Protein AF-A0A353WYC0-F1 (afdb_monomer_lite)

Secondary structure (DSSP, 8-state):
----------TTPPPPHHHHHHHHT-SEEEE--S-HHHHHHHHTTSHHHHHHHHHHHTTPEEEESTHHHHTTSTTTTTT----S-------

pLDDT: mean 74.14, std 20.34, range [35.41, 94.31]

Radius of gyration: 14.47 Å; chains: 1; bounding box: 36×26×49 Å

Structure (mmCIF, N/CA/C/O backbone):
data_AF-A0A353WYC0-F1
#
_entry.id   AF-A0A353WYC0-F1
#
loop_
_atom_site.group_PDB
_atom_site.id
_atom_site.type_symbol
_atom_site.label_atom_id
_atom_site.label_alt_id
_atom_site.label_comp_id
_atom_site.label_asym_id
_atom_site.label_entity_id
_ato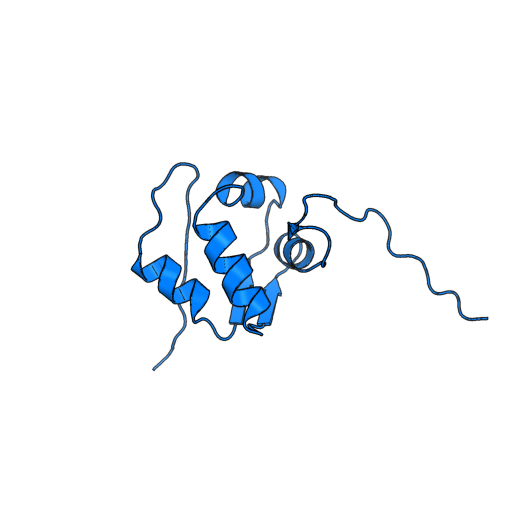m_site.label_seq_id
_atom_site.pdbx_PDB_ins_code
_atom_site.Cartn_x
_atom_site.Cartn_y
_atom_site.Cartn_z
_atom_site.occupancy
_atom_site.B_iso_or_equiv
_atom_site.auth_seq_id
_atom_site.auth_comp_id
_atom_site.auth_asym_id
_atom_site.auth_atom_id
_atom_site.pdbx_PDB_model_num
ATOM 1 N N . MET A 1 1 ? -18.447 -16.226 -2.183 1.00 47.41 1 MET A N 1
ATOM 2 C CA . MET A 1 1 ? -17.870 -15.152 -3.019 1.00 47.41 1 MET A CA 1
ATOM 3 C C . MET A 1 1 ? -16.521 -14.788 -2.435 1.00 47.41 1 MET A C 1
ATOM 5 O O . MET A 1 1 ? -16.454 -14.471 -1.254 1.00 47.41 1 MET A O 1
ATOM 9 N N . SER A 1 2 ? -15.453 -14.927 -3.211 1.00 64.69 2 SER A N 1
ATOM 10 C CA . SER A 1 2 ? -14.089 -14.604 -2.790 1.00 64.69 2 SER A CA 1
ATOM 11 C C . SER A 1 2 ? -13.807 -13.149 -3.174 1.00 64.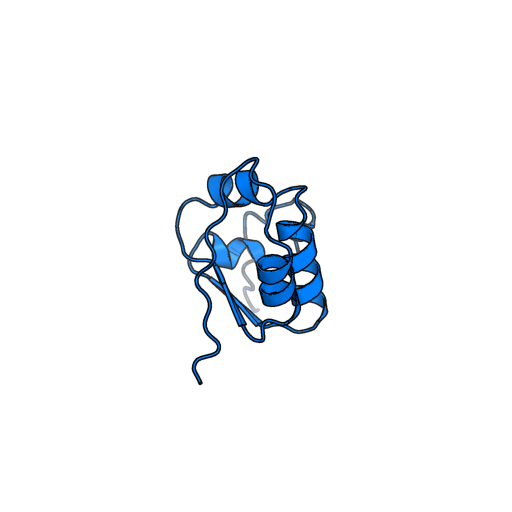69 2 SER A C 1
ATOM 13 O O . SER A 1 2 ? -13.580 -12.862 -4.343 1.00 64.69 2 SER A O 1
ATOM 15 N N . ASN A 1 3 ? -13.848 -12.225 -2.210 1.00 84.50 3 ASN A N 1
ATOM 16 C CA . ASN A 1 3 ? -13.511 -10.809 -2.425 1.00 84.50 3 ASN A CA 1
ATOM 17 C C . ASN A 1 3 ? -11.987 -10.621 -2.387 1.00 84.50 3 ASN A C 1
ATOM 19 O O . ASN A 1 3 ? -11.452 -9.959 -1.499 1.00 84.50 3 ASN A O 1
ATOM 23 N N . VAL A 1 4 ? -11.290 -11.285 -3.309 1.00 86.19 4 VAL A N 1
ATOM 24 C CA . VAL A 1 4 ? -9.830 -11.248 -3.433 1.00 86.19 4 VAL A CA 1
ATOM 25 C C . VAL A 1 4 ? -9.492 -10.777 -4.839 1.00 86.19 4 VAL A C 1
ATOM 27 O O . VAL A 1 4 ? -9.896 -11.405 -5.815 1.00 86.19 4 VAL A O 1
ATOM 30 N N . PHE A 1 5 ? -8.741 -9.682 -4.934 1.00 89.62 5 PHE A N 1
ATOM 31 C CA . PHE A 1 5 ? -8.360 -9.068 -6.202 1.00 89.62 5 PHE A CA 1
ATOM 32 C C . PHE A 1 5 ? -6.838 -9.006 -6.316 1.00 89.62 5 PHE A C 1
ATOM 34 O O . PHE A 1 5 ? -6.162 -8.515 -5.414 1.00 89.62 5 PHE A O 1
ATOM 41 N N . GLY A 1 6 ? -6.302 -9.498 -7.434 1.00 89.88 6 GLY A N 1
ATOM 42 C CA . GLY A 1 6 ? -4.902 -9.303 -7.799 1.00 89.88 6 GLY A CA 1
ATOM 43 C C . GLY A 1 6 ? -4.742 -7.980 -8.540 1.00 89.88 6 GLY A C 1
ATOM 44 O O . GLY A 1 6 ? -5.345 -7.793 -9.595 1.00 89.88 6 GLY A O 1
ATOM 45 N N . LEU A 1 7 ? -3.941 -7.065 -7.994 1.00 90.00 7 LEU A N 1
ATOM 46 C CA . LEU A 1 7 ? -3.677 -5.761 -8.599 1.00 90.00 7 LEU A CA 1
ATOM 47 C C . LEU A 1 7 ? -2.220 -5.689 -9.060 1.00 90.00 7 LEU A C 1
ATOM 49 O O . LEU A 1 7 ? -1.304 -5.919 -8.275 1.00 90.00 7 LEU A O 1
ATOM 53 N N . HIS A 1 8 ? -2.021 -5.356 -10.334 1.00 89.94 8 HIS A N 1
ATOM 54 C CA . HIS A 1 8 ? -0.711 -5.091 -10.921 1.00 89.94 8 HIS A CA 1
ATOM 55 C C . HIS A 1 8 ? -0.689 -3.659 -11.453 1.00 89.94 8 HIS A C 1
ATOM 57 O O . HIS A 1 8 ? -1.593 -3.258 -12.194 1.00 89.94 8 HIS A O 1
ATOM 63 N N . PHE A 1 9 ? 0.333 -2.902 -11.061 1.00 88.25 9 PHE A N 1
ATOM 64 C CA . PHE A 1 9 ? 0.523 -1.510 -11.450 1.00 88.25 9 PHE A CA 1
ATOM 65 C C . PHE A 1 9 ? 1.865 -1.347 -12.147 1.00 88.25 9 PHE A C 1
ATOM 67 O O . PHE A 1 9 ? 2.873 -1.891 -11.697 1.00 88.25 9 PHE A O 1
ATOM 74 N N . GLU A 1 10 ? 1.865 -0.562 -13.217 1.00 88.94 10 GLU A N 1
ATOM 75 C CA . GLU A 1 10 ? 3.065 -0.214 -13.966 1.00 88.94 10 GLU A CA 1
ATOM 76 C C . GLU A 1 10 ? 3.344 1.281 -13.825 1.00 88.94 10 GLU A C 1
ATOM 78 O O . GLU A 1 10 ? 2.430 2.111 -13.779 1.00 88.94 10 GLU A O 1
ATOM 83 N N . LYS A 1 11 ? 4.624 1.642 -13.758 1.00 88.31 11 LYS A N 1
ATOM 84 C CA . LYS A 1 11 ? 5.050 3.038 -13.668 1.00 88.31 11 LYS A CA 1
ATOM 85 C C . LYS A 1 11 ? 4.531 3.831 -14.871 1.00 88.31 11 LYS A C 1
ATOM 87 O O . LYS A 1 11 ? 4.694 3.409 -16.010 1.00 88.31 11 LYS A O 1
ATOM 92 N N . GLY A 1 12 ? 3.923 4.987 -14.611 1.00 85.56 12 GLY A N 1
ATOM 93 C CA . GLY A 1 12 ? 3.357 5.855 -15.651 1.00 85.56 12 GLY A CA 1
ATOM 94 C C . GLY A 1 12 ? 1.994 5.409 -16.193 1.00 85.56 12 GLY A C 1
ATOM 95 O O . GLY A 1 12 ? 1.413 6.125 -17.005 1.00 85.56 12 GLY A O 1
ATOM 96 N N . SER A 1 13 ? 1.460 4.271 -15.738 1.00 87.06 13 SER A N 1
ATOM 97 C CA . SER A 1 13 ? 0.089 3.875 -16.065 1.00 87.06 13 SER A CA 1
ATOM 98 C C . SER A 1 13 ? -0.930 4.735 -15.312 1.00 87.06 13 SER A C 1
ATOM 100 O O . SER A 1 13 ? -0.705 5.146 -14.172 1.00 87.06 13 SER A O 1
ATOM 102 N N . ILE A 1 14 ? -2.068 5.004 -15.955 1.00 87.31 14 ILE A N 1
ATOM 103 C CA . ILE A 1 14 ? -3.211 5.649 -15.304 1.00 87.31 14 ILE A CA 1
ATOM 104 C C . ILE A 1 14 ? -3.976 4.553 -14.548 1.00 87.31 14 ILE A C 1
ATOM 106 O O . ILE A 1 14 ? -4.443 3.606 -15.187 1.00 87.31 14 ILE A O 1
ATOM 110 N N . PRO A 1 15 ? -4.106 4.632 -13.211 1.00 85.69 15 PRO A N 1
ATOM 111 C CA . PRO A 1 15 ? -4.782 3.594 -12.448 1.00 85.69 15 PRO A CA 1
ATOM 112 C C . PRO A 1 15 ? -6.282 3.585 -12.746 1.00 85.69 15 PRO A C 1
ATOM 114 O O . PRO A 1 15 ? -6.937 4.625 -12.726 1.00 85.69 15 PRO A O 1
ATOM 117 N N . ASP A 1 16 ? -6.833 2.395 -12.976 1.00 91.44 16 ASP A N 1
ATOM 118 C CA . ASP A 1 16 ? -8.270 2.203 -13.167 1.00 91.44 16 ASP A CA 1
ATOM 119 C C . ASP A 1 16 ? -9.056 2.620 -11.897 1.00 91.44 16 ASP A C 1
ATOM 121 O O . ASP A 1 16 ? -8.707 2.173 -10.794 1.00 91.44 16 ASP A O 1
ATOM 125 N N . PRO A 1 17 ? -10.122 3.438 -12.014 1.00 92.81 17 PRO A N 1
ATOM 126 C CA . PRO A 1 17 ? -10.915 3.887 -10.868 1.00 92.81 17 PRO A CA 1
ATOM 127 C C . PRO A 1 17 ? -11.485 2.755 -9.999 1.00 92.81 17 PRO A C 1
ATOM 129 O O . PRO A 1 17 ? -11.525 2.891 -8.777 1.00 92.81 17 PRO A O 1
ATOM 132 N N . VAL A 1 18 ? -11.872 1.623 -10.594 1.00 92.25 18 VAL A N 1
ATOM 133 C CA . VAL A 1 18 ? -12.391 0.437 -9.889 1.00 92.25 18 VAL A CA 1
ATOM 134 C C . VAL A 1 18 ? -11.295 -0.217 -9.049 1.00 92.25 18 VAL A C 1
ATOM 136 O O . VAL A 1 18 ? -11.545 -0.682 -7.934 1.00 92.25 18 VAL A O 1
ATOM 139 N N . ARG A 1 19 ? -10.051 -0.222 -9.543 1.00 92.56 19 ARG A N 1
ATOM 140 C CA . ARG A 1 19 ? -8.900 -0.725 -8.774 1.00 92.56 19 ARG A CA 1
ATOM 141 C C . ARG A 1 19 ? -8.582 0.186 -7.593 1.00 92.56 19 ARG A C 1
ATOM 143 O O . ARG A 1 19 ? -8.289 -0.317 -6.512 1.00 92.56 19 ARG A O 1
ATOM 150 N N . LEU A 1 20 ? -8.668 1.504 -7.778 1.00 94.31 20 LEU A N 1
ATOM 151 C CA . LEU A 1 20 ? -8.481 2.465 -6.687 1.00 94.31 20 LEU A CA 1
ATOM 152 C C . LEU A 1 20 ? -9.573 2.327 -5.620 1.00 94.31 20 LEU A C 1
ATOM 154 O O . LEU A 1 20 ? -9.267 2.345 -4.430 1.00 94.31 20 LEU A O 1
ATOM 158 N N . ASP A 1 21 ? -10.827 2.140 -6.029 1.00 93.56 21 ASP A N 1
ATOM 159 C CA . ASP A 1 21 ? -11.933 1.880 -5.104 1.00 93.56 21 ASP A CA 1
ATOM 160 C C . ASP A 1 21 ? -11.730 0.575 -4.3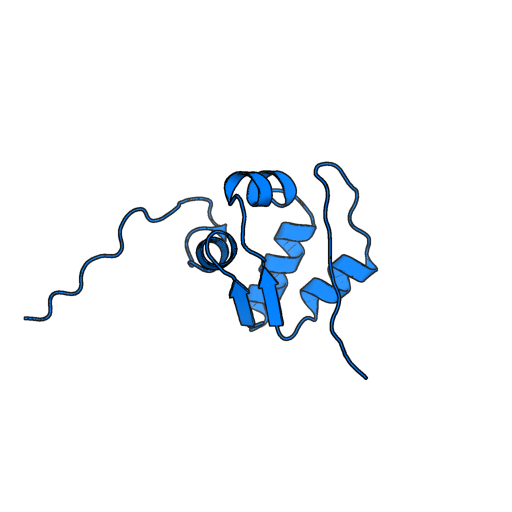15 1.00 93.56 21 ASP A C 1
ATOM 162 O O . ASP A 1 21 ? -11.879 0.547 -3.092 1.00 93.56 21 ASP A O 1
ATOM 166 N N . SER A 1 22 ? -11.258 -0.478 -4.992 1.00 93.25 22 SER A N 1
ATOM 167 C CA . SER A 1 22 ? -10.917 -1.752 -4.348 1.00 93.25 22 SER A CA 1
ATOM 168 C C . SER A 1 22 ? -9.844 -1.590 -3.267 1.00 93.25 22 SER A C 1
ATOM 170 O O . SER A 1 22 ? -9.932 -2.241 -2.230 1.00 93.25 22 SER A O 1
ATOM 172 N N . ILE A 1 23 ? -8.850 -0.718 -3.479 1.00 92.81 23 ILE A N 1
ATOM 173 C CA . ILE A 1 23 ? -7.820 -0.406 -2.474 1.00 92.81 23 ILE A CA 1
ATOM 174 C C . ILE A 1 23 ? -8.439 0.326 -1.278 1.00 92.81 23 ILE A C 1
ATOM 176 O O . ILE A 1 23 ? -8.222 -0.085 -0.140 1.00 92.81 23 ILE A O 1
ATOM 180 N N . ARG A 1 24 ? -9.223 1.385 -1.522 1.00 92.50 24 ARG A N 1
ATOM 181 C CA . ARG A 1 24 ? -9.814 2.224 -0.462 1.00 92.50 24 ARG A CA 1
ATOM 182 C C . ARG A 1 24 ? -10.736 1.443 0.472 1.00 92.50 24 ARG A C 1
ATOM 184 O O . ARG A 1 24 ? -10.746 1.699 1.672 1.00 92.50 24 ARG A O 1
ATOM 191 N N . ASN A 1 25 ? -11.488 0.494 -0.085 1.00 91.25 25 ASN A N 1
ATOM 192 C CA . ASN A 1 25 ? -12.501 -0.282 0.633 1.00 91.25 25 ASN A CA 1
ATOM 193 C C . ASN A 1 25 ? -12.011 -1.674 1.074 1.00 91.25 25 ASN A C 1
ATOM 195 O O . ASN A 1 25 ? -12.794 -2.476 1.596 1.00 91.25 25 ASN A O 1
ATOM 199 N N . ALA A 1 26 ? -10.734 -1.996 0.852 1.00 90.12 26 ALA A N 1
ATOM 200 C CA . ALA A 1 26 ? -10.173 -3.282 1.241 1.00 90.12 26 ALA A CA 1
ATOM 201 C C . ALA A 1 26 ? -10.229 -3.469 2.763 1.00 90.12 26 ALA A C 1
ATOM 203 O O . ALA A 1 26 ? -9.983 -2.546 3.522 1.00 90.12 26 ALA A O 1
ATOM 204 N N . LYS A 1 27 ? -10.487 -4.695 3.233 1.00 88.75 27 LYS A N 1
ATOM 205 C CA . LYS A 1 27 ? -10.308 -5.047 4.659 1.00 88.75 27 LYS A CA 1
ATOM 206 C C . LYS A 1 27 ? -8.871 -5.452 4.983 1.00 88.75 27 LYS A C 1
ATOM 208 O O . LYS A 1 27 ? -8.436 -5.347 6.127 1.00 88.75 27 LYS A O 1
ATOM 213 N N . LEU A 1 28 ? -8.166 -5.936 3.964 1.00 87.31 28 LEU A N 1
ATOM 214 C CA . LEU A 1 28 ? -6.773 -6.344 3.999 1.00 87.31 28 LEU A CA 1
ATOM 215 C C . LEU A 1 28 ? -6.117 -5.923 2.684 1.00 87.31 28 LEU A C 1
ATOM 217 O O . LEU A 1 28 ? -6.624 -6.265 1.616 1.00 87.31 28 LEU A O 1
ATOM 221 N N . ILE A 1 29 ? -4.977 -5.248 2.764 1.00 90.12 29 ILE A N 1
ATOM 222 C CA . ILE A 1 29 ? -4.092 -5.020 1.620 1.00 90.12 29 ILE A CA 1
ATOM 223 C C . ILE A 1 29 ? -2.818 -5.812 1.874 1.00 90.12 29 ILE A C 1
ATOM 225 O O . ILE A 1 29 ? -2.148 -5.594 2.878 1.00 90.12 29 ILE A O 1
ATOM 229 N N . TYR A 1 30 ? -2.471 -6.717 0.964 1.00 88.69 30 TYR A N 1
ATOM 230 C CA . TYR A 1 30 ? -1.212 -7.449 1.025 1.00 88.69 30 TYR A CA 1
ATOM 231 C C . TYR A 1 30 ? -0.288 -6.989 -0.100 1.00 88.69 30 TYR A C 1
ATOM 233 O O . TYR A 1 30 ? -0.601 -7.167 -1.277 1.00 88.69 30 TYR A O 1
ATOM 241 N N . ILE A 1 31 ? 0.852 -6.406 0.261 1.00 87.56 31 ILE A N 1
ATOM 242 C CA . ILE A 1 31 ? 1.894 -6.007 -0.685 1.00 87.56 31 ILE A CA 1
ATOM 243 C C . ILE A 1 31 ? 2.909 -7.148 -0.760 1.00 87.56 31 ILE A C 1
ATOM 245 O O . ILE A 1 31 ? 3.587 -7.470 0.221 1.00 87.56 31 ILE A O 1
ATOM 249 N N . SER A 1 32 ? 2.996 -7.777 -1.933 1.00 84.44 32 SER A N 1
ATOM 250 C CA . SER A 1 32 ? 3.954 -8.853 -2.183 1.00 84.44 32 SER A CA 1
ATOM 251 C C . SER A 1 32 ? 5.397 -8.375 -2.012 1.00 84.44 32 SER A C 1
ATOM 253 O O . SER A 1 32 ? 5.705 -7.196 -2.186 1.00 84.44 32 SER A O 1
ATOM 255 N N . GLY A 1 33 ? 6.300 -9.307 -1.703 1.00 79.06 33 GLY A N 1
ATOM 256 C CA . GLY A 1 33 ? 7.732 -9.016 -1.648 1.00 79.06 33 GLY A CA 1
ATOM 257 C C . GLY A 1 33 ? 8.342 -8.677 -3.012 1.00 79.06 33 GLY A C 1
ATOM 258 O O . GLY A 1 33 ? 7.695 -8.774 -4.055 1.00 79.06 33 GLY A O 1
ATOM 259 N N . GLY A 1 34 ? 9.615 -8.287 -2.987 1.00 81.50 34 GLY A N 1
ATOM 260 C CA . GLY A 1 34 ? 10.370 -7.843 -4.153 1.00 81.50 34 GLY A CA 1
ATOM 261 C C . GLY A 1 34 ? 11.298 -6.693 -3.781 1.00 81.50 34 GLY A C 1
ATOM 262 O O . GLY A 1 34 ? 11.812 -6.644 -2.665 1.00 81.50 34 GLY A O 1
ATOM 263 N N . ASP A 1 35 ? 11.482 -5.758 -4.708 1.00 81.94 35 ASP A N 1
ATOM 264 C CA . ASP A 1 35 ? 12.294 -4.561 -4.503 1.00 81.94 35 ASP A CA 1
ATOM 265 C C . ASP A 1 35 ? 11.423 -3.379 -4.032 1.00 81.94 35 ASP A C 1
ATOM 267 O O . ASP A 1 35 ? 10.485 -2.958 -4.715 1.00 81.94 35 ASP A O 1
ATOM 271 N N . GLN A 1 36 ? 11.745 -2.840 -2.854 1.00 78.00 36 GLN A N 1
ATOM 272 C CA . GLN A 1 36 ? 11.048 -1.702 -2.249 1.00 78.00 36 GLN A CA 1
ATOM 273 C C . GLN A 1 36 ? 11.188 -0.420 -3.070 1.00 78.00 36 GLN A C 1
ATOM 275 O O . GLN A 1 36 ? 10.211 0.312 -3.221 1.00 78.00 36 GLN A O 1
ATOM 280 N N . ASN A 1 37 ? 12.374 -0.146 -3.616 1.00 82.50 37 ASN A N 1
ATOM 281 C CA . ASN A 1 37 ? 12.607 1.040 -4.435 1.00 82.50 37 ASN A CA 1
ATOM 282 C C . ASN A 1 37 ? 11.754 0.969 -5.698 1.00 82.50 37 ASN A C 1
ATOM 284 O O . ASN A 1 37 ? 11.088 1.941 -6.041 1.00 82.50 37 ASN A O 1
ATOM 288 N N . ARG A 1 38 ? 11.674 -0.208 -6.327 1.00 85.12 38 ARG A N 1
ATOM 289 C CA . ARG A 1 38 ? 10.822 -0.431 -7.501 1.00 85.12 38 ARG A CA 1
ATOM 290 C C . ARG A 1 38 ? 9.335 -0.245 -7.190 1.00 85.12 38 ARG A C 1
ATOM 292 O O . ARG A 1 38 ? 8.610 0.334 -8.003 1.00 85.12 38 ARG A O 1
ATOM 299 N N . PHE A 1 39 ? 8.874 -0.710 -6.027 1.00 86.44 39 PHE A N 1
ATOM 300 C CA . PHE A 1 39 ? 7.506 -0.448 -5.575 1.00 86.44 39 PHE A CA 1
ATOM 301 C C . PHE A 1 39 ? 7.275 1.056 -5.392 1.00 86.44 39 PHE A C 1
ATOM 303 O O . PHE A 1 39 ? 6.357 1.612 -5.995 1.00 86.44 39 PHE A O 1
ATOM 310 N N . MET A 1 40 ? 8.148 1.730 -4.638 1.00 86.12 40 MET A N 1
ATOM 311 C CA . MET A 1 40 ? 8.038 3.165 -4.371 1.00 86.12 40 MET A CA 1
ATOM 312 C C . MET A 1 40 ? 8.112 4.006 -5.647 1.00 86.12 40 MET A C 1
ATOM 314 O O . MET A 1 40 ? 7.340 4.945 -5.787 1.00 86.12 40 MET A O 1
ATOM 318 N N . GLU A 1 41 ? 8.955 3.653 -6.616 1.00 89.06 41 GLU A N 1
ATOM 319 C CA . GLU A 1 41 ? 8.998 4.307 -7.930 1.00 89.06 41 GLU A CA 1
ATOM 320 C C . GLU A 1 41 ? 7.685 4.209 -8.713 1.00 89.06 41 GLU A C 1
ATOM 322 O O . GLU A 1 41 ? 7.422 5.047 -9.576 1.00 89.06 41 GLU A O 1
ATOM 327 N N . THR A 1 42 ? 6.889 3.174 -8.443 1.00 88.94 42 THR A N 1
ATOM 328 C CA . THR A 1 42 ? 5.601 2.952 -9.103 1.00 88.94 42 THR A CA 1
ATOM 329 C C . THR A 1 42 ? 4.475 3.696 -8.389 1.00 88.94 42 THR A C 1
ATOM 331 O O . THR A 1 42 ? 3.580 4.210 -9.055 1.00 88.94 42 THR A O 1
ATOM 334 N N . VAL A 1 43 ? 4.503 3.768 -7.052 1.00 89.38 43 VAL A N 1
ATOM 335 C CA . VAL A 1 43 ? 3.382 4.316 -6.266 1.00 89.38 43 VAL A CA 1
ATOM 336 C C . VAL A 1 43 ? 3.567 5.767 -5.826 1.00 89.38 43 VAL A C 1
ATOM 338 O O . VAL A 1 43 ? 2.571 6.479 -5.702 1.00 89.38 43 VAL A O 1
ATOM 341 N N . LYS A 1 44 ? 4.798 6.231 -5.595 1.00 88.31 44 LYS A N 1
ATOM 342 C CA . LYS A 1 44 ? 5.068 7.548 -5.002 1.00 88.31 44 LYS A CA 1
ATOM 343 C C . LYS A 1 44 ? 4.533 8.680 -5.882 1.00 88.31 44 LYS A C 1
ATOM 345 O O . LYS A 1 44 ? 4.829 8.745 -7.073 1.00 88.31 44 LYS A O 1
ATOM 350 N N . GLY A 1 45 ? 3.780 9.594 -5.280 1.00 87.75 45 GLY A N 1
ATOM 351 C CA . GLY A 1 45 ? 3.152 10.731 -5.947 1.00 87.75 45 GLY A CA 1
ATOM 352 C C . GLY A 1 45 ? 1.935 10.373 -6.804 1.00 87.75 45 GLY A C 1
ATOM 353 O O . GLY A 1 45 ? 1.443 11.236 -7.527 1.00 87.75 45 GLY A O 1
ATOM 354 N N . THR A 1 46 ? 1.448 9.128 -6.753 1.00 91.88 46 THR A N 1
ATOM 355 C CA . THR A 1 46 ? 0.325 8.663 -7.583 1.00 91.88 46 THR A CA 1
ATOM 356 C C . THR A 1 46 ? -0.981 8.554 -6.794 1.00 91.88 46 THR A C 1
ATOM 358 O O . THR A 1 46 ? -1.002 8.533 -5.563 1.00 91.88 46 THR A O 1
ATOM 361 N N . GLU A 1 47 ? -2.097 8.395 -7.508 1.00 93.44 47 GLU A N 1
ATOM 362 C CA . GLU A 1 47 ? -3.396 8.084 -6.894 1.00 93.44 47 GLU A CA 1
ATOM 363 C C . GLU A 1 47 ? -3.402 6.732 -6.156 1.00 93.44 47 GLU A C 1
ATOM 365 O O . GLU A 1 47 ? -4.218 6.529 -5.258 1.00 93.44 47 GLU A O 1
ATOM 370 N N . ILE A 1 48 ? -2.468 5.828 -6.477 1.00 92.75 48 ILE A N 1
ATOM 371 C CA . ILE A 1 48 ? -2.306 4.548 -5.776 1.00 92.75 48 ILE A CA 1
ATOM 372 C C . ILE A 1 48 ? -1.787 4.796 -4.355 1.00 92.75 48 ILE A C 1
ATOM 374 O O . ILE A 1 48 ? -2.341 4.253 -3.401 1.00 92.75 48 ILE A O 1
ATOM 378 N N . GLU A 1 49 ? -0.772 5.652 -4.190 1.00 91.31 49 GLU A N 1
ATOM 379 C CA . GLU A 1 49 ? -0.269 6.044 -2.864 1.00 91.31 49 GLU A CA 1
ATOM 380 C C . GLU A 1 49 ? -1.369 6.706 -2.031 1.00 91.31 49 GLU A C 1
ATOM 382 O O . GLU A 1 49 ? -1.541 6.364 -0.858 1.00 91.31 49 GLU A O 1
ATOM 387 N N . LYS A 1 50 ? -2.160 7.602 -2.637 1.00 91.94 50 LYS A N 1
ATOM 388 C CA . LYS A 1 50 ? -3.292 8.244 -1.954 1.00 91.94 50 LYS A CA 1
ATOM 389 C C . LYS A 1 50 ? -4.322 7.221 -1.483 1.00 91.94 50 LYS A C 1
ATOM 391 O O . LYS A 1 50 ? -4.678 7.235 -0.308 1.00 91.94 50 LYS A O 1
ATOM 396 N N . ALA A 1 51 ? -4.738 6.300 -2.353 1.00 92.94 51 ALA A N 1
ATOM 397 C CA . ALA A 1 51 ? -5.702 5.258 -2.007 1.00 92.94 51 ALA A CA 1
ATOM 398 C C . ALA A 1 51 ? -5.195 4.341 -0.877 1.00 92.94 51 ALA A C 1
ATOM 400 O O . ALA A 1 51 ? -5.947 4.030 0.047 1.00 92.94 51 ALA A O 1
ATOM 401 N N . ILE A 1 52 ? -3.914 3.951 -0.901 1.00 90.00 52 ILE A N 1
ATOM 402 C CA . ILE A 1 52 ? -3.294 3.156 0.175 1.00 90.00 52 ILE A CA 1
ATOM 403 C C . ILE A 1 52 ? -3.245 3.960 1.487 1.00 90.00 52 ILE A C 1
ATOM 405 O O . ILE A 1 52 ? -3.545 3.420 2.552 1.00 90.00 52 ILE A O 1
ATOM 409 N N . SER A 1 53 ? -2.907 5.253 1.427 1.00 87.88 53 SER A N 1
ATOM 410 C CA . SER A 1 53 ? -2.877 6.143 2.597 1.00 87.88 53 SER A CA 1
ATOM 411 C C . SER A 1 53 ? -4.265 6.335 3.219 1.00 87.88 53 SER A C 1
ATOM 413 O O . SER A 1 53 ? -4.404 6.336 4.443 1.00 87.88 53 SER A O 1
ATOM 415 N N . GLU A 1 54 ? -5.301 6.478 2.391 1.00 89.81 54 GLU A N 1
ATOM 416 C CA . GLU A 1 54 ? -6.700 6.555 2.822 1.00 89.81 54 GLU A CA 1
ATOM 417 C C . GLU A 1 54 ? -7.146 5.254 3.495 1.00 89.81 54 GLU A C 1
ATOM 419 O O . GLU A 1 54 ? -7.675 5.298 4.605 1.00 89.81 54 GLU A O 1
ATOM 424 N N . ALA A 1 55 ? -6.854 4.100 2.887 1.00 87.94 55 ALA A N 1
ATOM 425 C CA . ALA A 1 55 ? -7.140 2.794 3.475 1.00 87.94 55 ALA A CA 1
ATOM 426 C C . ALA A 1 55 ? -6.451 2.629 4.844 1.00 87.94 55 ALA A C 1
ATOM 428 O O . ALA A 1 55 ? -7.090 2.260 5.830 1.00 87.94 55 ALA A O 1
ATOM 429 N N . TYR A 1 56 ? -5.168 2.992 4.944 1.00 83.00 56 TYR A N 1
ATOM 430 C CA . TYR A 1 56 ? -4.422 2.948 6.203 1.00 83.00 56 TYR A CA 1
ATOM 431 C C . TYR A 1 56 ? -5.067 3.807 7.307 1.00 83.00 56 TYR A C 1
ATOM 433 O O . TYR A 1 56 ? -5.167 3.374 8.455 1.00 83.00 56 TYR A O 1
ATOM 441 N N . LYS A 1 57 ? -5.556 5.010 6.968 1.00 83.38 57 LYS A N 1
ATOM 442 C CA . LYS A 1 57 ? -6.271 5.891 7.913 1.00 83.38 57 LYS A CA 1
ATOM 443 C C . LYS A 1 57 ? -7.633 5.327 8.331 1.00 83.38 57 LYS A C 1
ATOM 445 O O . LYS A 1 57 ? -8.068 5.576 9.452 1.00 83.38 57 LYS A O 1
ATOM 450 N N . SER A 1 58 ? -8.274 4.543 7.469 1.00 80.69 58 SER A N 1
ATOM 451 C CA . SER A 1 58 ? -9.588 3.926 7.692 1.00 80.69 58 SER A CA 1
ATOM 452 C C . SER A 1 58 ? -9.537 2.572 8.420 1.00 80.69 58 SER A C 1
ATOM 454 O O . SER A 1 58 ? -10.498 1.811 8.368 1.00 80.69 58 SER A O 1
ATOM 456 N N . SER A 1 59 ? -8.450 2.272 9.144 1.00 77.56 59 SER A N 1
ATOM 457 C CA . SER A 1 59 ? -8.259 1.024 9.915 1.00 77.56 59 SER A CA 1
ATOM 458 C C . SER A 1 59 ? -8.169 -0.260 9.078 1.00 77.56 59 SER A C 1
ATOM 460 O O . SER A 1 59 ? -8.423 -1.355 9.585 1.00 77.56 59 SER A O 1
ATOM 462 N N . VAL A 1 60 ? -7.787 -0.155 7.804 1.00 83.25 60 VAL A N 1
ATOM 463 C CA . VAL A 1 60 ? -7.490 -1.325 6.969 1.00 83.25 60 VAL A CA 1
ATOM 464 C C . VAL A 1 60 ? -6.202 -1.982 7.455 1.00 83.25 60 VAL A C 1
ATOM 466 O O . VAL A 1 60 ? -5.185 -1.310 7.647 1.00 83.25 60 VAL A O 1
ATOM 469 N N . LEU A 1 61 ? -6.218 -3.307 7.623 1.00 80.31 61 LEU A N 1
ATOM 470 C CA . LEU A 1 61 ? -4.990 -4.047 7.881 1.00 80.31 61 LEU A CA 1
ATOM 471 C C . LEU A 1 61 ? -4.166 -4.051 6.594 1.00 80.31 61 LEU A C 1
ATOM 473 O O . LEU A 1 61 ? -4.581 -4.598 5.578 1.00 80.31 61 LEU A O 1
ATOM 477 N N . ILE A 1 62 ? -2.995 -3.435 6.620 1.00 81.94 62 ILE A N 1
ATOM 478 C CA . ILE A 1 62 ? -2.008 -3.613 5.556 1.00 81.94 62 ILE A CA 1
ATOM 479 C C . ILE A 1 62 ? -1.055 -4.719 6.026 1.00 81.94 62 ILE A C 1
ATOM 481 O O . ILE A 1 62 ? -0.908 -4.947 7.221 1.00 81.94 62 ILE A O 1
ATOM 485 N N . ALA A 1 63 ? -0.485 -5.492 5.120 1.00 79.69 63 ALA A N 1
ATOM 486 C CA . ALA A 1 63 ? 0.507 -6.509 5.427 1.00 79.69 63 ALA A CA 1
ATOM 487 C C . ALA A 1 63 ? 1.459 -6.647 4.244 1.00 79.69 63 ALA A C 1
ATOM 489 O O . ALA A 1 63 ? 1.129 -6.298 3.109 1.00 79.69 63 ALA A O 1
ATOM 490 N N . GLY A 1 64 ? 2.636 -7.205 4.487 1.00 74.62 64 GLY A N 1
ATOM 491 C CA . GLY A 1 64 ? 3.531 -7.557 3.403 1.00 74.62 64 GLY A CA 1
ATOM 492 C C . GLY A 1 64 ? 4.813 -8.198 3.888 1.00 74.62 64 GLY A C 1
ATOM 493 O O . GLY A 1 64 ? 5.162 -8.151 5.065 1.00 74.62 64 GLY A O 1
ATOM 494 N N . THR A 1 65 ? 5.517 -8.823 2.959 1.00 65.88 65 THR A N 1
ATOM 495 C CA . THR A 1 65 ? 6.833 -9.429 3.190 1.00 65.88 65 THR A CA 1
ATOM 496 C C . THR A 1 65 ? 7.919 -8.515 2.635 1.00 65.88 65 THR A C 1
ATOM 498 O O . THR A 1 65 ? 7.841 -8.114 1.477 1.00 65.88 65 THR A O 1
ATOM 501 N N . SER A 1 66 ? 8.952 -8.214 3.428 1.00 62.44 66 SER A N 1
ATOM 502 C CA . SER A 1 66 ? 10.073 -7.338 3.043 1.00 62.44 66 SER A CA 1
ATOM 503 C C . SER A 1 66 ? 9.610 -5.917 2.668 1.00 62.44 66 SER A C 1
ATOM 505 O O . SER A 1 66 ? 9.165 -5.194 3.557 1.00 62.44 66 SER A O 1
ATOM 507 N N . ALA A 1 67 ? 9.633 -5.523 1.390 1.00 53.16 67 ALA A N 1
ATOM 508 C CA . ALA A 1 67 ? 9.164 -4.216 0.912 1.00 53.16 67 ALA A CA 1
ATOM 509 C C . ALA A 1 67 ? 7.767 -3.824 1.438 1.00 53.16 67 ALA A C 1
ATOM 511 O O . ALA A 1 67 ? 7.545 -2.678 1.821 1.00 53.16 67 ALA A O 1
ATOM 512 N N . GLY A 1 68 ? 6.837 -4.780 1.527 1.00 48.44 68 GLY A N 1
ATOM 513 C CA . GLY A 1 68 ? 5.484 -4.525 2.028 1.00 48.44 68 GLY A CA 1
ATOM 514 C C . GLY A 1 68 ? 5.386 -4.292 3.545 1.00 48.44 68 GLY A C 1
ATOM 515 O O . GLY A 1 68 ? 4.437 -3.659 3.995 1.00 48.44 68 GLY A O 1
ATOM 516 N N . ALA A 1 69 ? 6.375 -4.733 4.332 1.00 51.19 69 ALA A N 1
ATOM 517 C CA . ALA A 1 69 ? 6.467 -4.431 5.765 1.00 51.19 69 ALA A CA 1
ATOM 518 C C . ALA A 1 69 ? 7.071 -3.037 6.026 1.00 51.19 69 ALA A C 1
ATOM 520 O O . ALA A 1 69 ? 6.743 -2.398 7.024 1.00 51.19 69 ALA A O 1
ATOM 521 N N . ALA A 1 70 ? 7.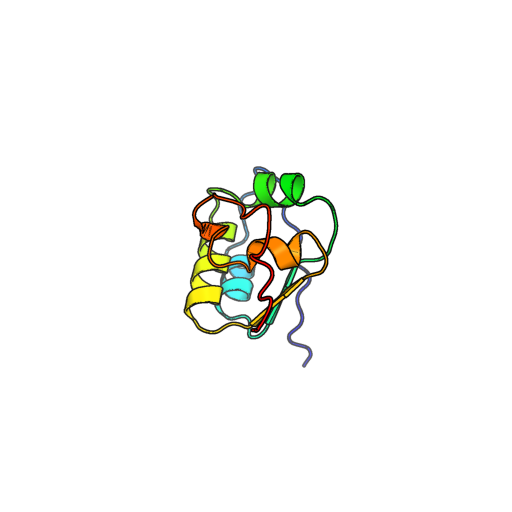916 -2.539 5.116 1.00 48.91 70 ALA A N 1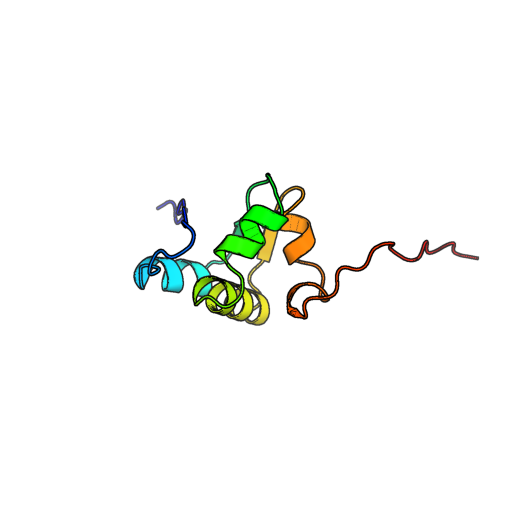
ATOM 522 C CA . ALA A 1 70 ? 8.519 -1.209 5.222 1.00 48.91 70 ALA A CA 1
ATOM 523 C C . ALA A 1 70 ? 7.482 -0.084 5.047 1.00 48.91 70 ALA A C 1
ATOM 525 O O . ALA A 1 70 ? 7.494 0.887 5.806 1.00 48.91 70 ALA A O 1
ATOM 526 N N . VAL A 1 71 ? 6.520 -0.269 4.130 1.00 51.41 71 VAL A N 1
ATOM 527 C CA . VAL A 1 71 ? 5.406 0.669 3.861 1.00 51.41 71 VAL A CA 1
ATOM 528 C C . VAL A 1 71 ? 4.523 0.900 5.099 1.00 51.41 71 VAL A C 1
ATOM 530 O O . VAL A 1 71 ? 3.867 1.933 5.209 1.00 51.41 71 VAL A O 1
ATOM 533 N N . MET A 1 72 ? 4.536 -0.031 6.059 1.00 50.72 72 MET A N 1
ATOM 534 C CA . MET A 1 72 ? 3.700 -0.002 7.262 1.00 50.72 72 MET A CA 1
ATOM 535 C C . MET A 1 72 ? 4.302 0.731 8.464 1.00 50.72 72 MET A C 1
ATOM 537 O O . MET A 1 72 ? 3.598 0.953 9.452 1.00 50.72 72 MET A O 1
ATOM 541 N N . SER A 1 73 ? 5.580 1.116 8.432 1.00 42.56 73 SER A N 1
ATOM 542 C CA . SER A 1 73 ? 6.114 1.942 9.513 1.00 42.56 73 SER A CA 1
ATOM 543 C C . SER A 1 73 ? 5.582 3.362 9.351 1.00 42.56 73 SER A C 1
ATOM 545 O O . SER A 1 73 ? 5.648 3.940 8.266 1.00 42.56 73 SER A O 1
ATOM 547 N N . LYS A 1 74 ? 5.099 3.950 10.452 1.00 40.38 74 LYS A N 1
ATOM 548 C CA . LYS A 1 74 ? 4.551 5.317 10.587 1.00 40.38 74 LYS A CA 1
ATOM 549 C C . LYS A 1 74 ? 5.425 6.426 9.959 1.00 40.38 74 LYS A C 1
ATOM 551 O O . LYS A 1 74 ? 4.989 7.567 9.878 1.00 40.38 74 LYS A O 1
ATOM 556 N N . MET A 1 75 ? 6.646 6.093 9.537 1.00 40.34 75 MET A N 1
ATOM 557 C CA . MET A 1 75 ? 7.661 6.982 8.983 1.00 40.34 75 MET A CA 1
ATOM 558 C C . MET A 1 75 ? 7.827 6.923 7.450 1.00 40.34 75 MET A C 1
ATOM 560 O O . MET A 1 75 ? 8.405 7.840 6.865 1.00 40.34 75 MET A O 1
ATOM 564 N N . MET A 1 76 ? 7.273 5.914 6.765 1.00 44.94 76 MET A N 1
ATOM 565 C CA . MET A 1 76 ? 7.470 5.764 5.315 1.00 44.94 76 MET A CA 1
ATOM 566 C C . MET A 1 76 ? 6.491 6.595 4.470 1.00 44.94 76 MET A C 1
ATOM 568 O O . MET A 1 76 ? 6.880 7.120 3.430 1.00 44.94 76 MET A O 1
ATOM 572 N N . ILE A 1 77 ? 5.272 6.840 4.968 1.00 47.50 77 ILE A N 1
ATOM 573 C CA . ILE A 1 77 ? 4.299 7.770 4.350 1.00 47.50 77 ILE A CA 1
ATOM 574 C C . ILE A 1 77 ? 4.773 9.243 4.430 1.00 47.50 77 ILE A C 1
ATOM 576 O O . ILE A 1 77 ? 4.235 10.113 3.753 1.00 47.50 77 ILE A O 1
ATOM 580 N N . THR A 1 78 ? 5.830 9.529 5.202 1.00 42.56 78 THR A N 1
ATOM 581 C CA . THR A 1 78 ? 6.501 10.841 5.267 1.00 42.56 78 THR A CA 1
ATOM 582 C C . THR A 1 78 ? 7.894 10.857 4.623 1.00 42.56 78 THR A C 1
ATOM 584 O O . THR A 1 78 ? 8.573 11.877 4.676 1.00 42.56 78 THR A O 1
ATOM 587 N N . GLY A 1 79 ? 8.335 9.753 4.005 1.00 36.75 79 GLY A N 1
ATOM 588 C CA . GLY A 1 79 ? 9.584 9.697 3.235 1.00 36.75 79 GLY A CA 1
ATOM 589 C C . GLY A 1 79 ? 10.889 9.542 4.029 1.00 36.75 79 GLY A C 1
ATOM 590 O O . GLY A 1 79 ? 11.947 9.635 3.414 1.00 36.75 79 GLY A O 1
A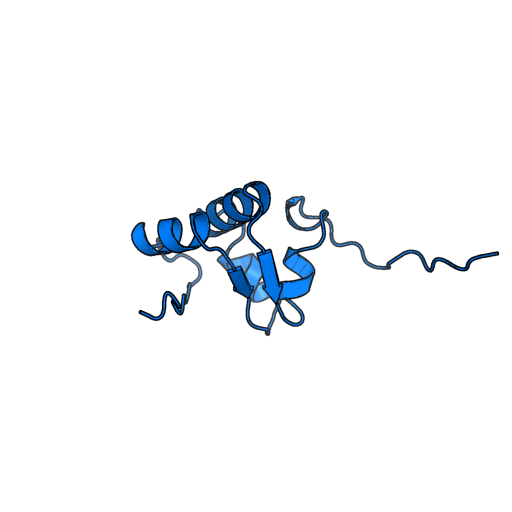TOM 591 N N . ASN A 1 80 ? 10.848 9.269 5.340 1.00 37.28 80 ASN A N 1
ATOM 592 C CA . ASN A 1 80 ? 12.049 8.971 6.130 1.00 37.28 80 ASN A CA 1
ATOM 593 C C . ASN A 1 80 ? 12.020 7.517 6.611 1.00 37.28 80 ASN A C 1
ATOM 595 O O . ASN A 1 80 ? 11.226 7.134 7.463 1.00 37.28 80 ASN A O 1
ATOM 599 N N . GLU A 1 81 ? 12.910 6.687 6.081 1.00 42.75 81 GLU A N 1
ATOM 600 C CA . GLU A 1 81 ? 13.105 5.325 6.574 1.00 42.75 81 GLU A CA 1
ATOM 601 C C . GLU A 1 81 ? 13.877 5.359 7.906 1.00 42.75 81 GLU A C 1
ATOM 603 O O . GLU A 1 81 ? 15.007 5.851 7.956 1.00 42.75 81 GLU A O 1
ATOM 608 N N . LEU A 1 82 ? 13.311 4.806 8.990 1.00 42.81 82 LEU A N 1
ATOM 609 C CA . LEU A 1 82 ? 14.110 4.467 10.175 1.00 42.81 82 LEU A CA 1
ATOM 610 C C . LEU A 1 82 ? 15.043 3.316 9.824 1.00 42.81 82 LEU A C 1
ATOM 612 O O . LEU A 1 82 ? 14.665 2.146 9.878 1.00 42.81 82 LEU A O 1
ATOM 616 N N . LYS A 1 83 ? 16.294 3.645 9.528 1.00 39.78 83 LYS A N 1
ATOM 617 C CA . LYS A 1 83 ? 17.383 2.696 9.725 1.00 39.78 83 LYS A CA 1
ATOM 618 C C . LYS A 1 83 ? 17.590 2.606 11.240 1.00 39.78 83 LYS A C 1
ATOM 620 O O . LYS A 1 83 ? 17.902 3.616 11.856 1.00 39.78 83 LYS A O 1
ATOM 625 N N . HIS A 1 84 ? 17.414 1.411 11.804 1.00 39.59 84 HIS A N 1
ATOM 626 C CA . HIS A 1 84 ? 17.607 1.027 13.215 1.00 39.59 84 HIS A CA 1
ATOM 627 C C . HIS A 1 84 ? 16.386 1.197 14.150 1.00 39.59 84 HIS A C 1
ATOM 629 O O . HIS A 1 84 ? 16.040 2.316 14.526 1.00 39.59 84 HIS A O 1
ATOM 635 N N . PRO A 1 85 ? 15.754 0.093 14.606 1.00 40.56 85 PRO A N 1
ATOM 636 C CA . PRO A 1 85 ? 14.912 0.140 15.796 1.00 40.56 85 PRO A CA 1
ATOM 637 C C . PRO A 1 85 ? 15.799 0.370 17.036 1.00 40.56 85 PRO A C 1
ATOM 639 O O . PRO A 1 85 ? 16.862 -0.252 17.133 1.00 40.56 85 PRO A O 1
ATOM 642 N N . PRO A 1 86 ? 15.407 1.226 17.999 1.00 40.09 86 PRO A N 1
ATOM 643 C CA . PRO A 1 86 ? 16.073 1.254 19.291 1.00 40.09 86 PRO A CA 1
ATOM 644 C C . PRO A 1 86 ? 15.872 -0.109 19.957 1.00 40.09 86 PRO A C 1
ATOM 646 O O . PRO A 1 86 ? 14.748 -0.577 20.148 1.00 40.09 86 PRO A O 1
ATOM 649 N N . VAL A 1 87 ? 16.983 -0.764 20.273 1.00 42.81 87 VAL A N 1
ATOM 650 C CA . VAL A 1 87 ? 17.012 -1.935 21.144 1.00 42.81 87 VAL A CA 1
ATOM 651 C C . VAL A 1 87 ? 16.453 -1.496 22.497 1.00 42.81 87 VAL A C 1
ATOM 653 O O . VAL A 1 87 ? 17.093 -0.732 23.215 1.00 42.81 87 VAL A O 1
ATOM 656 N N . PHE A 1 88 ? 15.249 -1.953 22.842 1.00 43.34 88 PHE A N 1
ATOM 657 C CA . PHE A 1 88 ? 14.770 -1.919 24.220 1.00 43.34 88 PHE A CA 1
ATOM 658 C C . PHE A 1 88 ? 15.561 -2.968 25.008 1.00 43.34 88 PHE A C 1
ATOM 660 O O . PHE A 1 88 ? 15.148 -4.120 25.126 1.00 43.34 88 PHE A O 1
ATOM 667 N N . LEU A 1 89 ? 16.727 -2.576 25.521 1.00 36.41 89 LEU A N 1
ATOM 668 C CA . LEU A 1 89 ? 17.329 -3.252 26.662 1.00 36.41 89 LEU A CA 1
ATOM 669 C C . LEU A 1 89 ? 16.585 -2.751 27.896 1.00 36.41 89 LEU A C 1
ATOM 671 O O . LEU A 1 89 ? 16.815 -1.645 28.372 1.00 36.41 89 LEU A O 1
ATOM 675 N N . GLY A 1 90 ? 15.631 -3.554 28.359 1.00 43.56 90 GLY A N 1
ATOM 676 C CA . GLY A 1 90 ? 15.112 -3.406 29.706 1.00 43.56 90 GLY A CA 1
ATOM 677 C C . GLY A 1 90 ? 16.219 -3.734 30.702 1.00 43.56 90 GLY A C 1
ATOM 678 O O . GLY A 1 90 ? 16.632 -4.890 30.774 1.00 43.56 90 GLY A O 1
ATOM 679 N N . GLN A 1 91 ? 16.691 -2.712 31.412 1.00 35.41 91 GLN A N 1
ATOM 680 C CA . GLN A 1 91 ? 16.935 -2.666 32.858 1.00 35.41 91 GLN A CA 1
ATOM 681 C C . GLN A 1 91 ? 17.215 -1.220 33.268 1.00 35.41 91 GLN A C 1
ATOM 683 O O . GLN A 1 91 ? 18.010 -0.555 32.569 1.00 35.41 91 GLN A O 1
#

Sequence (91 aa):
MSNVFGLHFEKGSIPDPVRLDSIRNAKLIYISGGDQNRFMETVKGTEIEKAISEAYKSSVLIAGTSAGAAVMSKMMITGNELKHPPVFLGQ

Foldseek 3Di:
DDLDDDDDFDAPDQDDPVVLVSLQPALEAEDEDDDLVRVCNGQPPHSNLVSNVNNVVVNRHYYYDDSSVQCPPPCVNVPDGPPDDPPPPDD